Protein AF-A0A0X7BAC4-F1 (afdb_monomer)

Foldseek 3Di:
DDQDPPNDDDDDDDPPDPPPCVVVVVVVVCCVPVFVVVDPDPDPVSVVVSVVVVVCCQAPPDADVVCLRHHNVCVVVVPDRDNPPVVPVVPD

pLDDT: mean 81.31, std 15.05, range [45.09, 96.0]

Sequence (92 aa):
MLTTENDVKHLIIQKDIPFSNSKIEAFNKIIKHQFLLSRNLENRKQLKGALSEYVHIYNSIRPQLSLQGNTPEETYGGKQITFNNYKTHFAQ

Structure (mmCIF, N/CA/C/O backbone):
data_AF-A0A0X7BAC4-F1
#
_entry.id   AF-A0A0X7BAC4-F1
#
loop_
_atom_site.group_PDB
_atom_site.id
_atom_site.type_symbol
_atom_site.label_atom_id
_atom_site.label_alt_id
_atom_site.label_comp_id
_atom_site.label_asym_id
_atom_site.label_entity_id
_atom_site.label_seq_id
_atom_site.pdbx_PDB_ins_code
_atom_site.Cartn_x
_atom_site.Cartn_y
_atom_site.Cartn_z
_atom_site.occupancy
_atom_site.B_iso_or_equiv
_atom_site.auth_seq_id
_atom_site.auth_comp_id
_atom_site.auth_asym_id
_atom_site.auth_atom_id
_atom_site.pdbx_PDB_model_num
ATOM 1 N N . MET A 1 1 ? -25.857 8.366 -1.176 1.00 48.09 1 MET A N 1
ATOM 2 C CA . MET A 1 1 ? -25.018 7.159 -1.342 1.00 48.09 1 MET A CA 1
ATOM 3 C C . MET A 1 1 ? -25.067 6.783 -2.807 1.00 48.09 1 MET A C 1
ATOM 5 O O . MET A 1 1 ? -26.166 6.666 -3.325 1.00 48.09 1 MET A O 1
ATOM 9 N N . LEU A 1 2 ? -23.920 6.676 -3.475 1.00 49.28 2 LEU A N 1
ATOM 10 C CA . LEU A 1 2 ? -23.852 6.196 -4.855 1.00 49.28 2 LEU A CA 1
ATOM 11 C C . LEU A 1 2 ? -23.457 4.720 -4.784 1.00 49.28 2 LEU A C 1
ATOM 13 O O . LEU A 1 2 ? -22.322 4.403 -4.434 1.00 49.28 2 LEU A O 1
ATOM 17 N N . THR A 1 3 ? -24.411 3.824 -5.005 1.00 45.09 3 THR A N 1
ATOM 18 C CA . THR A 1 3 ? -24.150 2.392 -5.175 1.00 45.09 3 THR A CA 1
ATOM 19 C C . THR A 1 3 ? -23.662 2.176 -6.600 1.00 45.09 3 THR A C 1
ATOM 21 O O . THR A 1 3 ? -24.364 2.510 -7.552 1.00 45.09 3 THR A O 1
ATOM 24 N N . THR A 1 4 ? -22.439 1.676 -6.755 1.00 59.12 4 THR A N 1
ATOM 25 C CA . THR A 1 4 ? -21.976 1.136 -8.038 1.00 59.12 4 THR A CA 1
ATOM 26 C C . THR A 1 4 ? -22.593 -0.247 -8.255 1.00 59.12 4 THR A C 1
ATOM 28 O O . THR A 1 4 ? -23.110 -0.851 -7.316 1.00 59.12 4 THR A O 1
ATOM 31 N N . GLU A 1 5 ? -22.540 -0.741 -9.492 1.00 64.06 5 GLU A N 1
ATOM 32 C CA . GLU A 1 5 ? -23.276 -1.902 -10.034 1.00 64.06 5 GLU A CA 1
ATOM 33 C C . GLU A 1 5 ? -23.119 -3.246 -9.275 1.00 64.06 5 GLU A C 1
ATOM 35 O O . GLU A 1 5 ? -23.784 -4.213 -9.621 1.00 64.06 5 GLU A O 1
ATOM 40 N N . ASN A 1 6 ? -22.308 -3.314 -8.210 1.00 71.75 6 ASN A N 1
ATOM 41 C CA . ASN A 1 6 ? -21.945 -4.537 -7.479 1.00 71.75 6 ASN A CA 1
ATOM 42 C C . ASN A 1 6 ? -22.333 -4.539 -5.983 1.00 71.75 6 ASN A C 1
ATOM 44 O O . ASN A 1 6 ? -21.673 -5.200 -5.186 1.00 71.75 6 ASN A O 1
ATOM 48 N N . ASP A 1 7 ? -23.337 -3.759 -5.569 1.00 81.44 7 ASP A N 1
ATOM 49 C CA . ASP A 1 7 ? -23.759 -3.613 -4.154 1.00 81.44 7 ASP A CA 1
ATOM 50 C C . ASP A 1 7 ? -22.630 -3.137 -3.205 1.00 81.44 7 ASP A C 1
ATOM 52 O O . ASP A 1 7 ? -22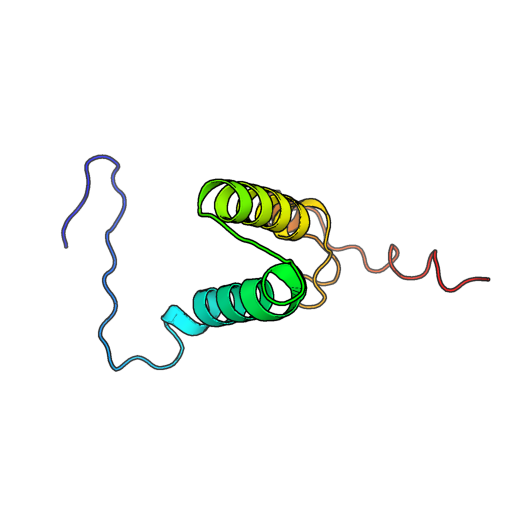.668 -3.255 -1.978 1.00 81.44 7 ASP A O 1
ATOM 56 N N . VAL A 1 8 ? -21.587 -2.541 -3.788 1.00 81.31 8 VAL A N 1
ATOM 57 C CA . VAL A 1 8 ? -20.479 -1.938 -3.055 1.00 81.31 8 VAL A CA 1
ATOM 58 C C . VAL A 1 8 ? -20.889 -0.530 -2.644 1.00 81.31 8 VAL A C 1
ATOM 60 O O . VAL A 1 8 ? -21.170 0.340 -3.474 1.00 81.31 8 VAL A O 1
ATOM 63 N N . LYS A 1 9 ? -20.883 -0.272 -1.335 1.00 81.31 9 LYS A N 1
ATOM 64 C CA . LYS A 1 9 ? -21.112 1.072 -0.801 1.00 81.31 9 LYS A CA 1
ATOM 65 C C . LYS A 1 9 ? -19.885 1.941 -1.052 1.00 81.31 9 LYS A C 1
ATOM 67 O O . LYS A 1 9 ? -18.842 1.750 -0.429 1.00 81.31 9 LYS A O 1
ATOM 72 N N . HIS A 1 10 ? -20.024 2.938 -1.921 1.00 79.50 10 HIS A N 1
ATOM 73 C CA . HIS A 1 10 ? -18.997 3.958 -2.090 1.00 79.50 10 HIS A CA 1
ATOM 74 C C . HIS A 1 10 ? -19.022 4.921 -0.895 1.00 79.50 10 HIS A C 1
ATOM 76 O O . HIS A 1 10 ? -19.882 5.800 -0.791 1.00 79.50 10 HIS A O 1
ATOM 82 N N . LEU A 1 11 ? -18.078 4.730 0.027 1.00 80.75 11 LEU A N 1
ATOM 83 C CA . LEU A 1 11 ? -17.878 5.600 1.181 1.00 80.75 11 LEU A CA 1
ATOM 84 C C . LEU A 1 11 ? -16.813 6.648 0.843 1.00 80.75 11 LEU A C 1
ATOM 86 O O . LEU A 1 11 ? -15.629 6.333 0.765 1.00 80.75 11 LEU A O 1
ATOM 90 N N . ILE A 1 12 ? -17.244 7.894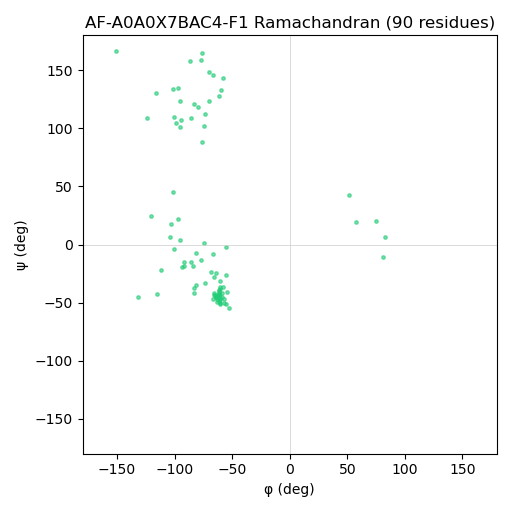 0.641 1.00 78.25 12 ILE A N 1
ATOM 91 C CA . ILE A 1 12 ? -16.349 9.048 0.506 1.00 78.25 12 ILE A CA 1
ATOM 92 C C . ILE A 1 12 ? -16.245 9.700 1.877 1.00 78.25 12 ILE A C 1
ATOM 94 O O . ILE A 1 12 ? -17.256 10.059 2.481 1.00 78.25 12 ILE A O 1
ATOM 98 N N . ILE A 1 13 ? -15.022 9.826 2.375 1.00 67.75 13 ILE A N 1
ATOM 99 C CA . ILE A 1 13 ? -14.774 10.254 3.747 1.00 67.75 13 ILE A CA 1
ATOM 100 C C . ILE A 1 13 ? -14.471 11.755 3.742 1.00 67.75 13 ILE A C 1
ATOM 102 O O . ILE A 1 13 ? -13.748 12.246 2.874 1.00 67.75 13 ILE A O 1
ATOM 106 N N . GLN A 1 14 ? -15.082 12.498 4.668 1.00 64.19 14 GLN A N 1
ATOM 107 C CA . GLN A 1 14 ? -14.933 13.953 4.757 1.00 64.19 14 GLN A CA 1
ATOM 108 C C . GLN A 1 14 ? -13.518 14.331 5.223 1.00 64.19 14 GLN A C 1
ATOM 110 O O . GLN A 1 14 ? -12.890 13.603 5.991 1.00 64.19 14 GLN A O 1
ATOM 115 N N . LYS A 1 15 ? -13.029 15.483 4.746 1.00 60.44 15 LYS A N 1
ATOM 116 C CA . LYS A 1 15 ? -11.641 15.961 4.887 1.00 60.44 15 LYS A CA 1
ATOM 117 C C . LYS A 1 15 ? -11.138 16.044 6.337 1.00 60.44 15 LYS A C 1
ATOM 119 O O . LYS A 1 15 ? -9.940 15.904 6.559 1.00 60.44 15 LYS A O 1
ATOM 124 N N . ASP A 1 16 ? -12.038 16.218 7.300 1.00 60.25 16 ASP A N 1
ATOM 125 C CA . ASP A 1 16 ? -11.698 16.585 8.680 1.00 60.25 16 ASP A CA 1
ATOM 126 C C . ASP A 1 16 ? -11.761 15.419 9.680 1.00 60.25 16 ASP A C 1
ATOM 128 O O . ASP A 1 16 ? -11.804 15.638 10.889 1.00 60.25 16 ASP A O 1
ATOM 132 N N . ILE A 1 17 ? -11.748 14.167 9.203 1.00 67.81 17 ILE A N 1
ATOM 133 C CA . ILE A 1 17 ? -11.615 12.993 10.076 1.00 67.81 17 ILE A CA 1
ATOM 134 C C . ILE A 1 17 ? -10.135 12.589 10.137 1.00 67.81 17 ILE A C 1
ATOM 136 O O . ILE A 1 17 ? -9.642 11.933 9.207 1.00 67.81 17 ILE A O 1
ATOM 140 N N . PRO A 1 18 ? -9.403 12.938 11.214 1.00 57.81 18 PRO A N 1
ATOM 141 C CA . PRO A 1 18 ? -8.049 12.440 11.394 1.00 57.81 18 PRO A CA 1
ATOM 142 C C . PRO A 1 18 ? -8.084 10.903 11.414 1.00 57.81 18 PRO A C 1
ATOM 144 O O . PRO A 1 18 ? -9.030 10.296 11.907 1.00 57.81 18 PRO A O 1
ATOM 147 N N . PHE A 1 19 ? -7.060 10.268 10.844 1.00 64.62 19 PHE A N 1
ATOM 148 C CA . PHE A 1 19 ? -6.863 8.809 10.756 1.00 64.62 19 PHE A CA 1
ATOM 149 C C . PHE A 1 19 ? -7.596 8.039 9.654 1.00 64.62 19 PHE A C 1
ATOM 151 O O . PHE A 1 19 ? -7.209 6.898 9.396 1.00 64.62 19 PHE A O 1
ATOM 158 N N . SER A 1 20 ? -8.553 8.631 8.939 1.00 71.00 20 SER A N 1
ATOM 159 C CA . SER A 1 20 ? -9.323 7.908 7.915 1.00 71.00 20 SER A CA 1
ATOM 160 C C . SER A 1 20 ? -8.443 7.244 6.840 1.00 71.00 20 SER A C 1
ATOM 162 O O . SER A 1 20 ? -8.538 6.042 6.598 1.00 71.00 20 SER A O 1
ATOM 164 N N . ASN A 1 21 ? -7.530 8.015 6.240 1.00 83.31 21 ASN A N 1
ATOM 165 C CA . ASN A 1 21 ? -6.609 7.529 5.204 1.00 83.31 21 ASN A CA 1
ATOM 166 C C . ASN A 1 21 ? -5.238 7.117 5.760 1.00 83.31 21 ASN A C 1
ATOM 168 O O . ASN A 1 21 ? -4.356 6.711 5.003 1.00 83.31 21 ASN A O 1
ATOM 172 N N . SER A 1 22 ? -5.052 7.154 7.082 1.00 85.94 22 SER A N 1
ATOM 173 C CA . SER A 1 22 ? -3.738 6.936 7.704 1.00 85.94 22 SER A CA 1
ATOM 174 C C . SER A 1 22 ? -3.121 5.580 7.356 1.00 85.94 22 SER A C 1
ATOM 176 O O . SER A 1 22 ? -1.914 5.484 7.145 1.00 85.94 22 SER A O 1
ATOM 178 N N . LYS A 1 23 ? -3.941 4.527 7.236 1.00 86.69 23 LYS A N 1
ATOM 179 C CA . LYS A 1 23 ? -3.470 3.180 6.880 1.00 86.69 23 LYS A CA 1
ATOM 180 C C . LYS A 1 23 ? -2.853 3.147 5.480 1.00 86.69 23 LYS A C 1
ATOM 182 O O . LYS A 1 23 ? -1.758 2.613 5.310 1.00 86.69 23 LYS A O 1
ATOM 187 N N . ILE A 1 24 ? -3.526 3.743 4.490 1.00 89.69 24 ILE A N 1
ATOM 188 C CA . ILE A 1 24 ? -3.017 3.775 3.113 1.00 89.69 24 ILE A CA 1
ATOM 189 C C . ILE A 1 24 ? -1.848 4.757 2.969 1.00 89.69 24 ILE A C 1
ATOM 191 O O . ILE A 1 24 ? -0.903 4.491 2.231 1.00 89.69 24 ILE A O 1
ATOM 195 N N . GLU A 1 25 ? -1.848 5.856 3.722 1.00 91.31 25 GLU A N 1
ATOM 196 C CA . GLU A 1 25 ? -0.726 6.798 3.775 1.00 91.31 25 GLU A CA 1
ATOM 197 C C . GLU A 1 25 ? 0.536 6.150 4.350 1.00 91.31 25 GLU A C 1
ATOM 199 O O . GLU A 1 25 ? 1.615 6.278 3.766 1.00 91.31 25 GLU A O 1
ATOM 204 N N . ALA A 1 26 ? 0.407 5.401 5.449 1.00 90.81 26 ALA A N 1
ATOM 205 C CA . ALA A 1 26 ? 1.506 4.644 6.034 1.00 90.81 26 ALA A CA 1
ATOM 206 C C . ALA A 1 26 ? 2.051 3.604 5.046 1.00 90.81 26 ALA A C 1
ATOM 208 O O . ALA A 1 26 ? 3.261 3.538 4.834 1.00 90.81 26 ALA A O 1
ATOM 209 N N . PHE A 1 27 ? 1.171 2.853 4.378 1.00 91.19 27 PHE A N 1
ATOM 210 C CA . PHE A 1 27 ? 1.558 1.914 3.323 1.00 91.19 27 PHE A CA 1
ATOM 211 C C . PHE A 1 27 ? 2.335 2.604 2.187 1.00 91.19 27 PHE A C 1
ATOM 213 O O . PHE A 1 27 ? 3.449 2.195 1.853 1.00 91.19 27 PHE A O 1
ATOM 220 N N . ASN A 1 28 ? 1.811 3.714 1.660 1.00 93.00 28 ASN A N 1
ATOM 221 C CA . ASN A 1 28 ? 2.461 4.496 0.606 1.00 93.00 28 ASN A CA 1
ATOM 222 C C . ASN A 1 28 ? 3.828 5.043 1.040 1.00 93.00 28 ASN A C 1
ATOM 224 O O . ASN A 1 28 ? 4.768 5.072 0.241 1.00 93.00 28 ASN A O 1
ATOM 228 N N . LYS A 1 29 ? 3.960 5.468 2.301 1.00 93.31 29 LYS A N 1
ATOM 229 C CA . LYS A 1 29 ? 5.235 5.915 2.871 1.00 93.31 29 LYS A CA 1
ATOM 230 C C . LYS A 1 29 ? 6.253 4.773 2.889 1.00 93.31 29 LYS A C 1
ATOM 232 O O . LYS A 1 29 ? 7.387 4.974 2.462 1.00 93.31 29 LYS A O 1
ATOM 237 N N . ILE A 1 30 ? 5.855 3.576 3.321 1.00 91.75 30 ILE A N 1
ATOM 238 C CA . ILE A 1 30 ? 6.737 2.400 3.348 1.00 91.75 30 ILE A CA 1
ATOM 239 C C . ILE A 1 30 ? 7.205 2.053 1.928 1.00 91.75 30 ILE A C 1
ATOM 241 O O . ILE A 1 30 ? 8.411 1.928 1.726 1.00 91.75 30 ILE A O 1
ATOM 245 N N . ILE A 1 31 ? 6.301 1.980 0.940 1.00 91.94 31 ILE A N 1
ATOM 246 C CA . ILE A 1 31 ? 6.661 1.723 -0.470 1.00 91.94 31 ILE A CA 1
ATOM 247 C C . ILE A 1 31 ? 7.734 2.699 -0.950 1.00 91.94 31 ILE A C 1
ATOM 249 O O . ILE A 1 31 ? 8.781 2.300 -1.466 1.00 91.94 31 ILE A O 1
ATOM 253 N N . LYS A 1 32 ? 7.460 3.999 -0.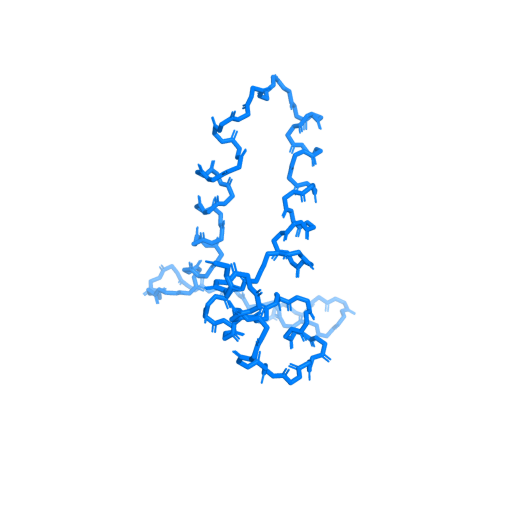794 1.00 91.81 32 LYS A N 1
ATOM 254 C CA . LYS A 1 32 ? 8.335 5.051 -1.311 1.00 91.81 32 LYS A CA 1
ATOM 255 C C . LYS A 1 32 ? 9.717 4.966 -0.681 1.00 91.81 32 LYS A C 1
ATOM 257 O O . LYS A 1 32 ? 10.704 4.937 -1.406 1.00 91.81 32 LYS A O 1
ATOM 262 N N . HIS A 1 33 ? 9.783 4.896 0.646 1.00 92.94 33 HIS A N 1
ATOM 263 C CA . HIS A 1 33 ? 11.048 5.002 1.369 1.00 92.94 33 HIS A CA 1
ATOM 264 C C . HIS A 1 33 ? 11.853 3.709 1.429 1.00 92.94 33 HIS A C 1
ATOM 266 O O . HIS A 1 33 ? 13.075 3.778 1.3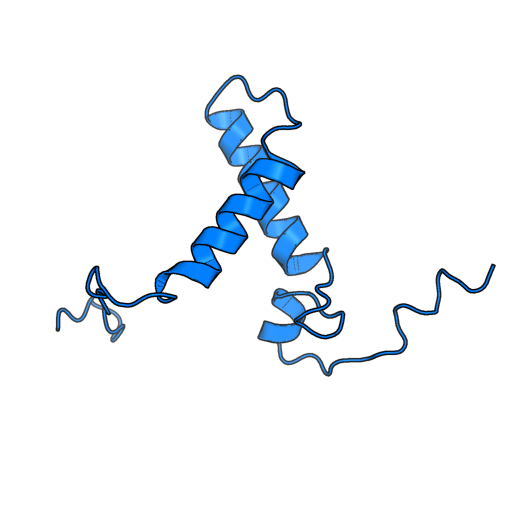90 1.00 92.94 33 HIS A O 1
ATOM 272 N N . GLN A 1 34 ? 11.207 2.548 1.519 1.00 88.19 34 GLN A N 1
ATOM 273 C CA . GLN A 1 34 ? 11.924 1.280 1.675 1.00 88.19 34 GLN A CA 1
ATOM 274 C C . GLN A 1 34 ? 12.227 0.596 0.341 1.00 88.19 34 GLN A C 1
ATOM 276 O O . GLN A 1 34 ? 13.087 -0.279 0.308 1.00 88.19 34 GLN A O 1
ATOM 281 N N . PHE A 1 35 ? 11.535 0.964 -0.745 1.00 85.62 35 PHE A N 1
ATOM 282 C CA . PHE A 1 35 ? 11.626 0.214 -1.998 1.00 85.62 35 PHE A CA 1
ATOM 283 C C . PHE A 1 35 ? 11.853 1.064 -3.243 1.00 85.62 35 PHE A C 1
ATOM 285 O O . PHE A 1 35 ? 12.679 0.702 -4.073 1.00 85.62 35 PHE A O 1
ATOM 292 N N . LEU A 1 36 ? 11.125 2.173 -3.411 1.00 88.56 36 LEU A N 1
ATOM 293 C CA . LEU A 1 36 ? 11.227 2.961 -4.646 1.00 88.56 36 LEU A CA 1
ATOM 294 C C . LEU A 1 36 ? 12.407 3.933 -4.634 1.00 88.56 36 LEU A C 1
ATOM 296 O O . LEU A 1 36 ? 13.089 4.045 -5.643 1.00 88.56 36 LEU A O 1
ATOM 300 N N . LEU A 1 37 ? 12.662 4.622 -3.515 1.00 88.44 37 LEU A N 1
ATOM 301 C CA . LEU A 1 37 ? 13.711 5.647 -3.433 1.00 88.44 37 LEU A CA 1
ATOM 302 C C . LEU A 1 37 ? 15.130 5.089 -3.591 1.00 88.44 37 LEU A C 1
ATOM 304 O O . LEU A 1 37 ? 16.011 5.804 -4.052 1.00 88.44 37 LEU A O 1
ATOM 308 N N . SER A 1 38 ? 15.357 3.827 -3.228 1.00 86.56 38 SER A N 1
ATOM 309 C CA . SER A 1 38 ? 16.645 3.152 -3.413 1.00 86.56 38 SER A CA 1
ATOM 310 C C . SER A 1 38 ? 16.850 2.606 -4.831 1.00 86.56 38 SER A C 1
ATOM 312 O O . SER A 1 38 ? 17.940 2.134 -5.147 1.00 86.56 38 SER A O 1
ATOM 314 N N . ARG A 1 39 ? 15.825 2.645 -5.693 1.00 86.25 39 ARG A N 1
ATOM 315 C CA . ARG A 1 39 ? 15.882 2.122 -7.061 1.00 86.25 39 ARG A CA 1
ATOM 316 C C . ARG A 1 39 ? 16.070 3.258 -8.066 1.00 86.25 39 ARG A C 1
ATOM 318 O O . ARG A 1 39 ? 15.338 4.243 -8.049 1.00 86.25 39 ARG A O 1
ATOM 325 N N . ASN A 1 40 ? 16.987 3.069 -9.012 1.00 87.88 40 ASN A N 1
ATOM 326 C CA . ASN A 1 40 ? 17.119 3.943 -10.178 1.00 87.88 40 ASN A CA 1
ATOM 327 C C . ASN A 1 40 ? 16.006 3.617 -11.185 1.00 87.88 40 ASN A C 1
ATOM 329 O O . ASN A 1 40 ? 16.158 2.750 -12.042 1.00 87.88 40 ASN A O 1
ATOM 333 N N . LEU A 1 41 ? 14.852 4.265 -11.022 1.00 92.56 41 LEU A N 1
ATOM 334 C CA . LEU A 1 41 ? 13.688 4.118 -11.896 1.00 92.56 41 LEU A CA 1
ATOM 335 C C . LEU A 1 41 ? 13.631 5.302 -12.866 1.00 92.56 41 LEU A C 1
ATOM 337 O O . LEU A 1 41 ? 13.318 6.421 -12.476 1.00 92.56 41 LEU A O 1
ATOM 341 N N . GLU A 1 42 ? 13.896 5.048 -14.140 1.00 93.62 42 GLU A N 1
ATOM 342 C CA . GLU A 1 42 ? 14.021 6.079 -15.177 1.00 93.62 42 GLU A CA 1
ATOM 343 C C . GLU A 1 42 ? 12.704 6.336 -15.914 1.00 93.62 42 GLU A C 1
ATOM 345 O O . GLU A 1 42 ? 12.524 7.359 -16.570 1.00 93.62 42 GLU A O 1
ATOM 350 N N . ASN A 1 43 ? 1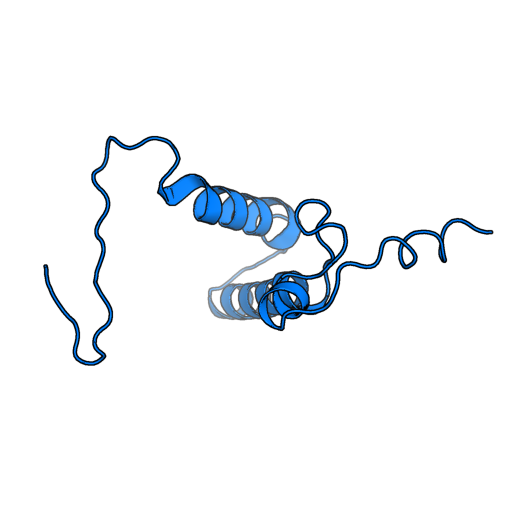1.763 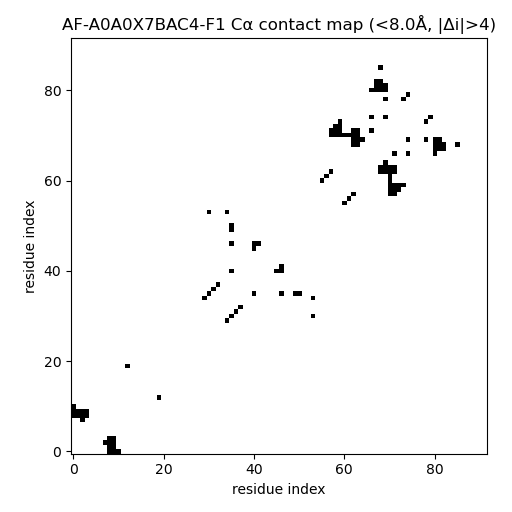5.389 -15.849 1.00 94.69 43 ASN A N 1
ATOM 351 C CA . ASN A 1 43 ? 10.515 5.481 -16.593 1.00 94.69 43 ASN A CA 1
ATOM 352 C C . ASN A 1 43 ? 9.341 4.766 -15.914 1.00 94.69 43 ASN A C 1
ATOM 354 O O . ASN A 1 43 ? 9.476 3.934 -15.013 1.00 94.69 43 ASN A O 1
ATOM 358 N N . ARG A 1 44 ? 8.137 5.064 -16.414 1.00 95.06 44 ARG A N 1
ATOM 359 C CA . ARG A 1 44 ? 6.880 4.515 -15.892 1.00 95.06 44 ARG A CA 1
ATOM 360 C C . ARG A 1 44 ? 6.799 2.989 -15.988 1.00 95.06 44 ARG A C 1
ATOM 362 O O . ARG A 1 44 ? 6.141 2.379 -15.148 1.00 95.06 44 ARG A O 1
ATOM 369 N N . LYS A 1 45 ? 7.417 2.362 -16.996 1.00 96.00 45 LYS A N 1
ATOM 370 C CA . LYS A 1 45 ? 7.393 0.898 -17.158 1.00 96.00 45 LYS A CA 1
ATOM 371 C C . LYS A 1 45 ? 8.167 0.228 -16.023 1.00 96.00 45 LYS A C 1
ATOM 373 O O . LYS A 1 45 ? 7.634 -0.680 -15.392 1.00 96.00 45 LYS A O 1
ATOM 378 N N . GLN A 1 46 ? 9.362 0.730 -15.717 1.00 94.88 46 GLN A N 1
ATOM 379 C CA . GLN A 1 46 ? 10.167 0.266 -14.585 1.00 94.88 46 GLN A CA 1
ATOM 380 C C . GLN A 1 46 ? 9.448 0.502 -13.251 1.00 94.88 46 GLN A C 1
ATOM 382 O O . GLN A 1 46 ? 9.372 -0.412 -12.435 1.00 94.88 46 GLN A O 1
ATOM 387 N N . LEU A 1 47 ? 8.836 1.678 -13.059 1.00 93.94 47 LEU A N 1
ATOM 388 C CA . LEU A 1 47 ? 8.052 1.971 -11.854 1.00 93.94 47 LEU A CA 1
ATOM 389 C C . LEU A 1 47 ? 6.891 0.986 -11.657 1.00 93.94 47 LEU A C 1
ATOM 391 O O . LEU A 1 47 ? 6.692 0.491 -10.551 1.00 93.94 47 LEU A O 1
ATOM 395 N N . LYS A 1 48 ? 6.132 0.679 -12.716 1.00 95.25 48 LYS A N 1
ATOM 396 C CA . LYS A 1 48 ? 5.042 -0.307 -12.647 1.00 95.25 48 LYS A CA 1
ATOM 397 C C . LYS A 1 48 ? 5.554 -1.697 -12.266 1.00 95.25 48 LYS A C 1
ATOM 399 O O . LYS A 1 48 ? 4.931 -2.350 -11.435 1.00 95.25 48 LYS A O 1
ATOM 404 N N . GLY A 1 49 ? 6.681 -2.122 -12.841 1.00 94.81 49 GLY A N 1
ATOM 405 C CA . GLY A 1 49 ? 7.321 -3.393 -12.496 1.00 94.81 49 GLY A CA 1
ATOM 406 C C . GLY A 1 49 ? 7.737 -3.444 -11.026 1.00 94.81 49 GLY A C 1
ATOM 407 O O . GLY A 1 49 ? 7.324 -4.347 -10.305 1.00 94.81 49 GLY A O 1
ATOM 408 N N . ALA A 1 50 ? 8.461 -2.423 -10.559 1.00 93.88 50 ALA A N 1
ATOM 409 C CA . ALA A 1 50 ? 8.900 -2.324 -9.169 1.00 93.88 50 ALA A CA 1
ATOM 410 C C . ALA A 1 50 ? 7.721 -2.269 -8.181 1.00 93.88 50 ALA A C 1
ATOM 412 O O . ALA A 1 50 ? 7.764 -2.900 -7.130 1.00 93.88 50 ALA A O 1
ATOM 413 N N . LEU A 1 51 ? 6.642 -1.555 -8.514 1.00 94.00 51 LEU A N 1
ATOM 414 C CA . LEU A 1 51 ? 5.434 -1.531 -7.687 1.00 94.00 51 LEU A CA 1
ATOM 415 C C . LEU A 1 51 ? 4.767 -2.906 -7.600 1.00 94.00 51 LEU A C 1
ATOM 417 O O . LEU A 1 51 ? 4.393 -3.319 -6.507 1.00 94.00 51 LEU A O 1
ATOM 421 N N . SER A 1 52 ? 4.631 -3.620 -8.722 1.00 94.62 52 SER A N 1
ATOM 422 C CA . SER A 1 52 ? 4.044 -4.966 -8.734 1.00 94.62 52 SER A CA 1
ATOM 423 C C . SER A 1 52 ? 4.859 -5.945 -7.888 1.00 94.62 52 SER A C 1
ATOM 425 O O . SER A 1 52 ? 4.292 -6.716 -7.117 1.00 94.62 52 SER A O 1
ATOM 427 N N . GLU A 1 53 ? 6.185 -5.886 -8.009 1.00 94.31 53 GLU A N 1
ATOM 428 C CA . GLU A 1 53 ? 7.112 -6.684 -7.206 1.00 94.31 53 GLU A CA 1
ATOM 429 C C . GLU A 1 53 ? 6.954 -6.375 -5.714 1.00 94.31 53 GLU A C 1
ATOM 431 O O . GLU A 1 53 ? 6.793 -7.284 -4.903 1.00 94.31 53 GLU A O 1
ATOM 436 N N . TYR A 1 54 ? 6.918 -5.091 -5.345 1.00 93.12 54 TYR A N 1
ATOM 437 C CA . TYR A 1 54 ? 6.735 -4.698 -3.953 1.00 93.12 54 TYR A CA 1
ATOM 438 C C . TYR A 1 54 ? 5.401 -5.170 -3.381 1.00 93.12 54 TYR A C 1
ATOM 440 O O . TYR A 1 54 ? 5.364 -5.649 -2.253 1.00 93.12 54 TYR A O 1
ATOM 448 N N . VAL A 1 55 ? 4.302 -5.018 -4.125 1.00 93.81 55 VAL A N 1
ATOM 449 C CA . VAL A 1 55 ? 2.973 -5.441 -3.659 1.00 93.81 55 VAL A CA 1
ATOM 450 C C . VAL A 1 55 ? 2.975 -6.935 -3.348 1.00 93.81 55 VAL A C 1
ATOM 452 O O . VAL A 1 55 ? 2.467 -7.334 -2.301 1.00 93.81 55 VAL A O 1
ATOM 455 N N . HIS A 1 56 ? 3.608 -7.745 -4.200 1.00 95.56 56 HIS A N 1
ATOM 456 C CA . HIS A 1 56 ? 3.781 -9.170 -3.939 1.00 95.56 56 HIS A CA 1
ATOM 457 C C . HIS A 1 56 ? 4.641 -9.428 -2.692 1.00 95.56 56 HIS A C 1
ATOM 459 O O . HIS A 1 56 ? 4.215 -10.151 -1.793 1.00 95.56 56 HIS A O 1
ATOM 465 N N . ILE A 1 57 ? 5.805 -8.779 -2.576 1.00 93.50 57 ILE A N 1
ATOM 466 C CA . ILE A 1 57 ? 6.681 -8.920 -1.401 1.00 93.50 57 ILE A CA 1
ATOM 467 C C . ILE A 1 57 ? 5.939 -8.541 -0.115 1.00 93.50 57 ILE A C 1
ATOM 469 O O . ILE A 1 57 ? 6.004 -9.263 0.876 1.00 93.50 57 ILE A O 1
ATOM 473 N N . TYR A 1 58 ? 5.228 -7.417 -0.113 1.00 93.19 58 TYR A N 1
ATOM 474 C CA . TYR A 1 58 ? 4.540 -6.903 1.064 1.00 93.19 58 TYR A CA 1
ATOM 475 C C . TYR A 1 58 ? 3.397 -7.811 1.519 1.00 93.19 58 TYR A C 1
ATOM 477 O O . TYR A 1 58 ? 3.240 -8.008 2.722 1.00 93.19 58 TYR A O 1
ATOM 485 N N . ASN A 1 59 ? 2.608 -8.337 0.577 1.00 93.75 59 ASN A N 1
ATOM 486 C CA . ASN A 1 59 ? 1.424 -9.134 0.891 1.00 93.75 59 ASN A CA 1
ATOM 487 C C . ASN A 1 59 ? 1.739 -10.600 1.182 1.00 93.75 59 ASN A C 1
ATOM 489 O O . ASN A 1 59 ? 1.104 -11.158 2.071 1.00 93.75 59 ASN A O 1
ATOM 493 N N . SER A 1 60 ? 2.696 -11.195 0.467 1.00 94.56 60 SER A N 1
ATOM 494 C CA . SER A 1 60 ? 2.892 -12.652 0.453 1.00 94.56 60 SER A CA 1
ATOM 495 C C . SER A 1 60 ? 4.191 -13.110 1.115 1.00 94.56 60 SER A C 1
ATOM 497 O O . SER A 1 60 ? 4.298 -14.267 1.504 1.00 94.56 60 SER A O 1
ATOM 499 N N . ILE A 1 61 ? 5.196 -12.235 1.236 1.00 92.69 61 ILE A N 1
ATOM 500 C CA . ILE A 1 61 ? 6.543 -12.637 1.681 1.00 92.69 61 ILE A CA 1
ATOM 501 C C . ILE A 1 61 ? 6.914 -11.993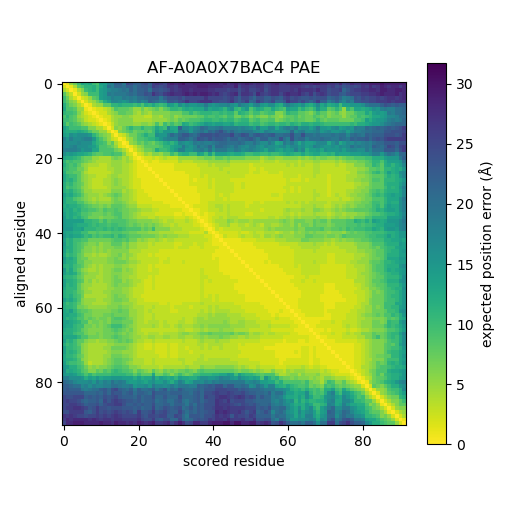 3.014 1.00 92.69 61 ILE A C 1
ATOM 503 O O . ILE A 1 61 ? 7.490 -12.656 3.866 1.00 92.69 61 ILE A O 1
ATOM 507 N N . ARG A 1 62 ? 6.619 -10.701 3.202 1.00 89.44 62 ARG A N 1
ATOM 508 C CA . ARG A 1 62 ? 7.086 -9.896 4.337 1.00 89.44 62 ARG A CA 1
ATOM 509 C C . ARG A 1 62 ? 6.164 -10.052 5.552 1.00 89.44 62 ARG A C 1
ATOM 511 O O . ARG A 1 62 ? 5.082 -9.456 5.565 1.00 89.44 62 ARG A O 1
ATOM 518 N N . PRO A 1 63 ? 6.599 -10.739 6.621 1.00 90.38 63 PRO A N 1
ATOM 519 C CA . PRO A 1 63 ? 5.822 -10.832 7.846 1.00 90.38 63 PRO A CA 1
ATOM 520 C C . PRO A 1 63 ? 5.715 -9.467 8.526 1.00 90.38 63 PRO A C 1
ATOM 522 O O . PRO A 1 63 ? 6.653 -8.662 8.485 1.00 90.38 63 PRO A O 1
ATOM 525 N N . GLN A 1 64 ? 4.585 -9.192 9.174 1.00 88.31 64 GLN A N 1
ATOM 526 C CA . GLN A 1 64 ? 4.370 -7.935 9.884 1.00 88.31 64 GLN A CA 1
ATOM 527 C C . GLN A 1 64 ? 4.190 -8.156 11.372 1.00 88.31 64 GLN A C 1
ATOM 529 O O . GLN A 1 64 ? 3.342 -8.929 11.805 1.00 88.31 64 GLN A O 1
ATOM 534 N N . LEU A 1 65 ? 4.938 -7.399 12.173 1.00 86.06 65 LEU A N 1
ATOM 535 C CA . LEU A 1 65 ? 4.833 -7.462 13.628 1.00 86.06 65 LEU A CA 1
ATOM 536 C C . LEU A 1 65 ? 3.427 -7.083 14.127 1.00 86.06 65 LEU A C 1
ATOM 538 O O . LEU A 1 65 ? 2.918 -7.709 15.048 1.00 86.06 65 LEU A O 1
ATOM 542 N N . SER A 1 66 ? 2.770 -6.110 13.486 1.00 86.06 66 SER A N 1
ATOM 543 C CA . SER A 1 66 ? 1.377 -5.732 13.780 1.00 86.06 66 SER A CA 1
ATOM 544 C C . SER A 1 66 ? 0.371 -6.844 13.475 1.00 86.06 66 SER A C 1
ATOM 546 O O . SER A 1 66 ? -0.701 -6.876 14.069 1.00 86.06 66 SER A O 1
ATOM 548 N N . LEU A 1 67 ? 0.726 -7.761 12.573 1.00 88.19 67 LEU A N 1
ATOM 549 C CA . LEU A 1 67 ? -0.022 -8.981 12.269 1.00 88.19 67 LEU A CA 1
ATOM 550 C C . LEU A 1 67 ? 0.552 -10.181 13.027 1.00 88.19 67 LEU A C 1
ATOM 552 O O . LEU A 1 67 ? 0.388 -11.322 12.607 1.00 88.19 67 LEU A O 1
ATOM 556 N N . GLN A 1 68 ? 1.263 -9.906 14.126 1.00 86.44 68 GLN A N 1
ATOM 557 C CA . GLN A 1 68 ? 1.866 -10.903 14.998 1.00 86.44 68 GLN A CA 1
ATOM 558 C C . GLN A 1 68 ? 2.708 -11.909 14.202 1.00 86.44 68 GLN A C 1
ATOM 560 O O . GLN A 1 68 ? 2.628 -13.102 14.436 1.00 86.44 68 GLN A O 1
ATOM 565 N N . GLY A 1 69 ? 3.485 -11.428 13.228 1.00 84.81 69 GLY A N 1
ATOM 566 C CA . GLY A 1 69 ? 4.399 -12.256 12.446 1.00 84.81 69 GLY A CA 1
ATOM 567 C C . GLY A 1 69 ? 3.774 -13.007 11.268 1.00 84.81 69 GLY A C 1
ATOM 568 O O . GLY A 1 69 ? 4.488 -13.764 10.621 1.00 84.81 69 GLY A O 1
ATOM 569 N N . ASN A 1 70 ? 2.501 -12.772 10.944 1.00 90.19 70 ASN A N 1
ATOM 570 C CA . ASN A 1 70 ? 1.916 -13.205 9.675 1.00 90.19 70 ASN A CA 1
ATOM 571 C C . ASN A 1 70 ? 2.141 -12.161 8.571 1.00 90.19 70 ASN A C 1
ATOM 573 O O . ASN A 1 70 ? 2.340 -10.966 8.820 1.00 90.19 70 ASN A O 1
ATOM 577 N N . THR A 1 71 ? 2.066 -12.611 7.326 1.00 92.94 71 THR A N 1
ATOM 578 C CA . THR A 1 71 ? 1.904 -11.748 6.155 1.00 92.94 71 THR A CA 1
ATOM 579 C C . THR A 1 71 ? 0.444 -11.271 6.029 1.00 92.94 71 THR A C 1
ATOM 581 O O . THR A 1 71 ? -0.476 -11.885 6.595 1.00 92.94 71 THR A O 1
ATOM 584 N N . PRO A 1 72 ? 0.187 -10.161 5.311 1.00 94.06 72 PRO A N 1
ATOM 585 C CA . PRO A 1 72 ? -1.174 -9.716 5.021 1.00 94.06 72 PRO A CA 1
ATOM 586 C C . PRO A 1 72 ? -2.042 -10.782 4.346 1.00 94.06 72 PRO A C 1
ATOM 588 O O . PRO A 1 72 ? -3.200 -10.935 4.728 1.00 94.06 72 PRO A O 1
ATOM 591 N N . GLU A 1 73 ? -1.496 -11.540 3.392 1.00 95.56 73 GLU A N 1
ATOM 592 C CA . GLU A 1 73 ? -2.224 -12.600 2.686 1.00 95.56 73 GLU A CA 1
ATOM 593 C C . GLU A 1 73 ? -2.604 -13.754 3.620 1.00 95.56 73 GLU A C 1
ATOM 595 O O . GLU A 1 73 ? -3.752 -14.191 3.628 1.00 95.56 73 GLU A O 1
ATOM 600 N N . GLU A 1 74 ? -1.690 -14.189 4.486 1.00 93.31 74 GLU A N 1
ATOM 601 C CA . GLU A 1 74 ? -1.982 -15.208 5.500 1.00 93.31 74 GLU A CA 1
ATOM 602 C C . GLU A 1 74 ? -3.065 -14.756 6.481 1.00 93.31 74 GLU A C 1
ATOM 604 O O . GLU A 1 74 ? -3.956 -15.529 6.829 1.00 93.31 74 GLU A O 1
ATOM 609 N N . THR A 1 75 ? -3.006 -13.495 6.914 1.00 92.88 75 THR A N 1
ATOM 610 C CA . THR A 1 75 ? -4.021 -12.922 7.807 1.00 92.88 75 THR A CA 1
ATOM 611 C C . THR A 1 75 ? -5.376 -12.843 7.112 1.00 92.88 75 THR A C 1
ATOM 613 O O . THR A 1 75 ? -6.390 -13.206 7.702 1.00 92.88 75 THR A O 1
ATOM 616 N N . TYR A 1 76 ? -5.400 -12.410 5.849 1.00 93.12 76 TYR A N 1
ATOM 617 C CA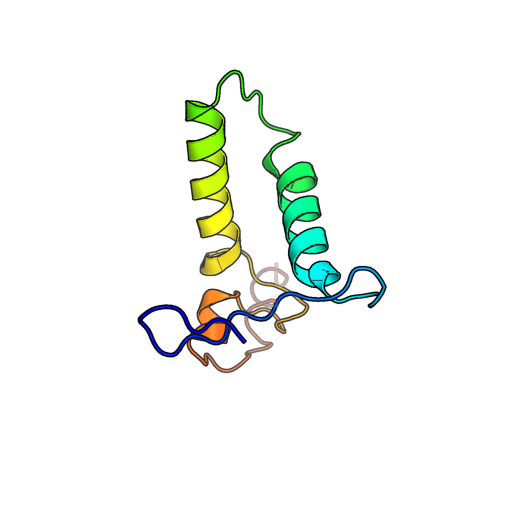 . TYR A 1 76 ? -6.613 -12.370 5.038 1.00 93.12 76 TYR A CA 1
ATOM 618 C C . TYR A 1 76 ? -7.212 -13.770 4.837 1.00 93.12 76 TYR A C 1
ATOM 620 O O . TYR A 1 76 ? -8.423 -13.941 4.950 1.00 93.12 76 TYR A O 1
ATOM 628 N N . GLY A 1 77 ? -6.362 -14.778 4.624 1.00 92.94 77 GLY A N 1
ATOM 629 C CA . GLY A 1 77 ? -6.746 -16.186 4.519 1.00 92.94 77 GLY A CA 1
ATOM 630 C C . GLY A 1 77 ? -7.115 -16.859 5.848 1.00 92.94 77 GLY A C 1
ATOM 631 O O . GLY A 1 77 ? -7.416 -18.050 5.853 1.00 92.94 77 GLY A O 1
ATOM 632 N N . GLY A 1 78 ? -7.086 -16.138 6.975 1.00 89.62 78 GLY A N 1
ATOM 633 C CA . GLY A 1 78 ? -7.467 -16.666 8.288 1.00 89.62 78 GLY A CA 1
ATOM 634 C C . GLY A 1 78 ? -6.437 -17.603 8.925 1.00 89.62 78 GLY A C 1
ATOM 635 O O . GLY A 1 78 ? -6.783 -18.381 9.817 1.00 89.62 78 GLY A O 1
ATOM 636 N N . LYS A 1 79 ? -5.170 -17.558 8.493 1.00 85.12 79 LYS A N 1
ATOM 637 C CA . LYS A 1 79 ? -4.103 -18.363 9.095 1.00 85.12 79 LYS A CA 1
ATOM 638 C C . LYS A 1 79 ? -3.931 -17.988 10.567 1.00 85.12 79 LYS A C 1
ATOM 640 O O . LYS A 1 79 ? -3.719 -16.825 10.910 1.00 85.12 79 LYS A O 1
ATOM 645 N N . GLN A 1 80 ? -3.962 -19.002 11.428 1.00 78.19 80 GLN A N 1
ATOM 646 C CA . GLN A 1 80 ? -3.718 -18.847 12.859 1.00 78.19 80 GLN A CA 1
ATOM 647 C C . GLN A 1 80 ? -2.319 -18.275 13.107 1.00 78.19 80 GLN A C 1
ATOM 649 O O . GLN A 1 80 ? -1.316 -18.724 12.545 1.00 78.19 80 GLN A O 1
ATOM 654 N N . ILE A 1 81 ? -2.262 -17.271 13.969 1.00 72.19 81 ILE A N 1
ATOM 655 C CA . ILE A 1 81 ? -1.041 -16.554 14.314 1.00 72.19 81 ILE A CA 1
ATOM 656 C C . ILE A 1 81 ? -0.141 -17.474 15.138 1.00 72.19 81 ILE A C 1
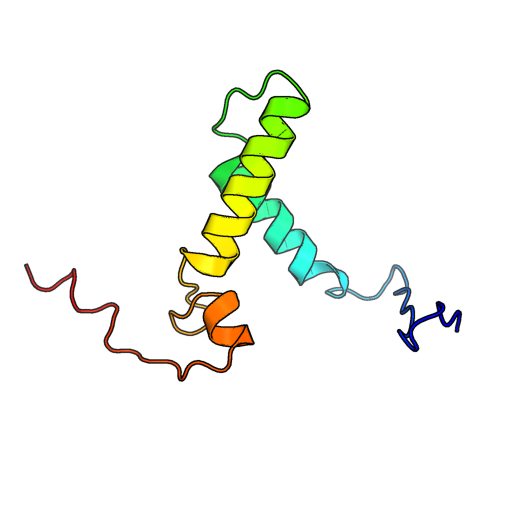ATOM 658 O O . ILE A 1 81 ? -0.554 -17.973 16.183 1.00 72.19 81 ILE A O 1
ATOM 662 N N . THR A 1 82 ? 1.096 -17.698 14.690 1.00 64.31 82 THR A N 1
ATOM 663 C CA . THR A 1 82 ? 2.005 -18.652 15.345 1.00 64.31 82 THR A CA 1
ATOM 664 C C . THR A 1 82 ? 3.319 -17.991 15.748 1.00 64.31 82 THR A C 1
ATOM 666 O O . THR A 1 82 ? 4.181 -17.753 14.907 1.00 64.31 82 THR A O 1
ATOM 669 N N . PHE A 1 83 ? 3.519 -17.792 17.060 1.00 63.31 83 PHE A N 1
ATOM 670 C CA . PHE A 1 83 ? 4.715 -17.143 17.621 1.00 63.31 83 PHE A CA 1
ATOM 671 C C . PHE A 1 83 ? 6.046 -17.903 17.456 1.00 63.31 83 PHE A C 1
ATOM 673 O O . PHE A 1 83 ? 7.117 -17.374 17.759 1.00 63.31 83 PHE A O 1
ATOM 680 N N . ASN A 1 84 ? 6.001 -19.144 16.976 1.00 59.38 84 ASN A N 1
ATOM 681 C CA . ASN A 1 84 ? 7.170 -20.020 16.952 1.00 59.38 84 ASN A CA 1
ATOM 682 C C . ASN A 1 84 ? 8.090 -19.814 15.741 1.00 59.38 84 ASN A C 1
ATOM 684 O O . ASN A 1 84 ? 9.259 -20.184 15.818 1.00 59.38 84 ASN A O 1
ATOM 688 N N . ASN A 1 85 ? 7.623 -19.184 14.660 1.00 56.12 85 ASN A N 1
ATOM 689 C CA . ASN A 1 85 ? 8.383 -19.147 13.404 1.00 56.12 85 ASN A CA 1
ATOM 690 C C . ASN A 1 85 ? 9.548 -18.142 13.403 1.00 56.12 85 ASN A C 1
ATOM 692 O O . ASN A 1 85 ? 10.400 -18.195 12.522 1.00 56.12 85 ASN A O 1
ATOM 696 N N . TYR A 1 86 ? 9.610 -17.232 14.379 1.00 55.56 86 TYR A N 1
ATOM 697 C CA . TYR A 1 86 ? 10.644 -16.188 14.437 1.00 55.56 86 TYR A CA 1
ATOM 698 C C . TYR A 1 86 ? 11.870 -16.612 15.238 1.00 55.56 86 TYR A C 1
ATOM 700 O O . TYR A 1 86 ? 12.895 -15.951 15.151 1.00 55.56 86 TYR A O 1
ATOM 708 N N . LYS A 1 87 ? 11.785 -17.690 16.027 1.00 55.03 87 LYS A N 1
ATOM 709 C CA . LYS A 1 87 ? 12.902 -18.162 16.864 1.00 55.03 87 LYS A CA 1
ATOM 710 C C . LYS A 1 87 ? 13.862 -19.085 16.120 1.00 55.03 87 LYS A C 1
ATOM 712 O O . LYS A 1 87 ? 14.974 -19.300 16.585 1.00 55.03 87 LYS A O 1
ATOM 717 N N . THR A 1 88 ? 13.465 -19.600 14.961 1.00 54.00 88 THR A N 1
ATOM 718 C CA . THR A 1 88 ? 14.222 -20.620 14.227 1.00 54.00 88 THR A CA 1
ATOM 719 C C . THR A 1 88 ? 15.547 -20.100 13.659 1.00 54.00 88 THR A C 1
ATOM 721 O O . THR A 1 88 ? 16.464 -20.886 13.463 1.00 54.00 88 THR A O 1
ATOM 724 N N . HIS A 1 89 ? 15.677 -18.786 13.435 1.00 52.97 89 HIS A N 1
ATOM 725 C CA . HIS A 1 89 ? 16.880 -18.170 12.853 1.00 52.97 89 HIS A CA 1
ATOM 726 C C . HIS A 1 89 ? 17.819 -17.499 13.870 1.00 52.97 89 HIS A C 1
ATOM 728 O O . HIS A 1 89 ? 18.888 -17.045 13.480 1.00 52.97 89 HIS A O 1
ATOM 734 N N . PHE A 1 90 ? 17.452 -17.444 15.156 1.00 57.47 90 PHE A N 1
ATOM 735 C CA . PHE A 1 90 ? 18.294 -16.871 16.224 1.00 57.47 90 PHE A CA 1
ATOM 736 C C . PHE A 1 90 ? 18.960 -17.939 17.107 1.00 57.47 90 PHE A C 1
ATOM 738 O O . PHE A 1 90 ? 19.553 -17.606 18.127 1.00 57.47 90 PHE A O 1
ATOM 745 N N . ALA A 1 91 ? 18.831 -19.217 16.742 1.00 50.06 91 ALA A N 1
ATOM 746 C CA . ALA A 1 91 ? 19.419 -20.353 17.452 1.00 50.06 91 ALA A CA 1
ATOM 747 C C . ALA A 1 91 ? 20.700 -20.867 16.760 1.00 50.06 91 ALA A C 1
ATOM 749 O O . ALA A 1 91 ? 20.846 -22.072 16.557 1.00 50.06 91 ALA A O 1
ATOM 750 N N . GLN A 1 92 ? 21.596 -19.955 16.365 1.00 45.38 92 GLN A N 1
ATOM 751 C CA . GLN A 1 92 ? 22.968 -20.270 15.945 1.00 45.38 92 GLN A CA 1
ATOM 752 C C . GLN A 1 92 ? 23.964 -19.575 16.864 1.00 45.38 92 GLN A C 1
ATOM 754 O O . GLN A 1 92 ? 23.741 -18.378 17.153 1.00 45.38 92 GLN A O 1
#

Nearest PDB structures (foldseek):
  5cz1-assembly3_C  TM=6.367E-01  e=2.405E-01  Mouse mammary tumor virus
  5cz1-assembly2_B  TM=6.565E-01  e=5.865E-01  Mouse mammary tumor virus

Secondary structure (DSSP, 8-state):
--B-TTS-B--PPPTT-TTTTHHHHHHHHHHIIIIITTS---SHHHHHHHHHHHHHIIIII--BGGGTTB-HHHHHTTPPP-GGGGSTTS--

Mean predicted aligned error: 9.11 Å

Radius of gyration: 17.67 Å; Cα contacts (8 Å, |Δi|>4): 63; chains: 1; bounding box: 48×37×35 Å

Solvent-accessible surface area (backbone atoms only — not comparable to full-atom values): 5842 Å² total; per-residue (Å²): 130,61,70,50,102,76,83,46,79,60,81,83,79,66,94,84,53,87,68,76,61,46,67,60,52,53,51,53,50,48,49,43,67,78,55,49,70,82,46,95,65,89,46,71,69,54,45,52,52,54,51,54,52,47,53,48,41,52,30,72,67,42,58,30,74,95,54,53,60,32,22,56,47,43,53,73,72,63,54,80,77,57,84,67,74,74,56,74,81,72,77,120